Protein AF-A0AAW9B7T8-F1 (afdb_monomer_lite)

Radius of gyration: 13.59 Å; chains: 1; bounding box: 36×23×36 Å

pLDDT: mean 83.78, std 10.11, range [43.53, 95.62]

Foldseek 3Di:
DCVVCVVLVHDFQFWKAFPPDPDIWGWFKAQLVVQWTWTDDPNDTDIDHVVRMGTPPHPPVNVVVVVVVVVDVAQFRMDGNVVQWTWGDDPPDIDTHHPVRPPDD

Structure (mmCIF, N/CA/C/O backbone):
data_AF-A0AAW9B7T8-F1
#
_entry.id   AF-A0AAW9B7T8-F1
#
loop_
_atom_site.group_PDB
_atom_site.id
_atom_site.type_symbol
_atom_site.label_atom_id
_atom_site.label_alt_id
_atom_site.label_comp_id
_atom_site.label_asym_id
_atom_site.label_entity_id
_atom_site.label_seq_id
_atom_site.pdbx_PDB_ins_code
_atom_site.Cartn_x
_atom_site.Cartn_y
_atom_site.Cartn_z
_atom_site.occupancy
_atom_site.B_iso_or_equiv
_atom_site.auth_seq_id
_atom_site.auth_comp_id
_atom_site.auth_asym_id
_atom_site.auth_atom_id
_atom_site.pdbx_PDB_model_num
ATOM 1 N N . MET A 1 1 ? -11.226 10.293 4.610 1.00 52.19 1 MET A N 1
ATOM 2 C CA . MET A 1 1 ? -10.396 9.511 5.554 1.00 52.19 1 MET A CA 1
ATOM 3 C C . MET A 1 1 ? -8.986 9.182 5.021 1.00 52.19 1 MET A C 1
ATOM 5 O O . MET A 1 1 ? -8.071 8.980 5.805 1.00 52.19 1 MET A O 1
ATOM 9 N N . LEU A 1 2 ? -8.740 9.284 3.706 1.00 61.19 2 LEU A N 1
ATOM 10 C CA . LEU A 1 2 ? -7.415 9.171 3.049 1.00 61.19 2 LEU A CA 1
ATOM 11 C C . LEU A 1 2 ? -6.391 10.289 3.365 1.00 61.19 2 LEU A C 1
ATOM 13 O O . LEU A 1 2 ? -5.307 10.338 2.783 1.00 61.19 2 LEU A O 1
ATOM 17 N N . PHE A 1 3 ? -6.716 11.190 4.291 1.00 62.28 3 PHE A N 1
ATOM 18 C CA . PHE A 1 3 ? -5.973 12.427 4.541 1.00 62.28 3 PHE A CA 1
ATOM 19 C C . PHE A 1 3 ? -4.535 12.177 5.028 1.00 62.28 3 PHE A C 1
ATOM 21 O O . PHE A 1 3 ? -3.655 13.011 4.824 1.00 62.28 3 PHE A O 1
ATOM 28 N N . PHE A 1 4 ? -4.269 11.039 5.678 1.00 69.25 4 PHE A N 1
ATOM 29 C CA . PHE A 1 4 ? -2.936 10.732 6.198 1.00 69.25 4 PHE A CA 1
ATOM 30 C C . PHE A 1 4 ? -1.947 10.309 5.105 1.00 69.25 4 PHE A C 1
ATOM 32 O O . PHE A 1 4 ? -0.808 10.77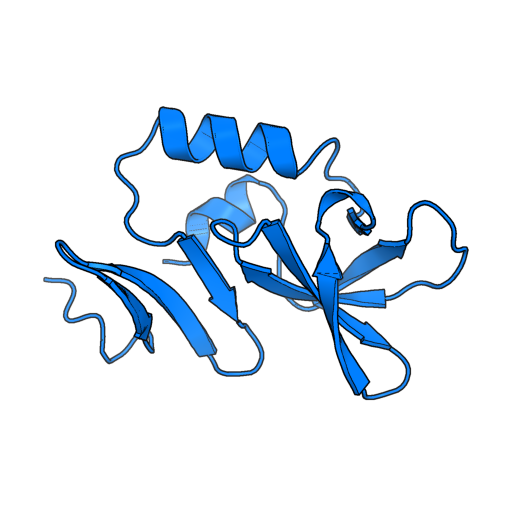0 5.108 1.00 69.25 4 PHE A O 1
ATOM 39 N N . LEU A 1 5 ? -2.377 9.504 4.127 1.00 77.50 5 LEU A N 1
ATOM 40 C CA . LEU A 1 5 ? -1.530 9.150 2.986 1.00 77.50 5 LEU A CA 1
ATOM 41 C C . LEU A 1 5 ? -1.214 10.390 2.157 1.00 77.50 5 LEU A C 1
ATOM 43 O O . LEU A 1 5 ? -0.062 10.590 1.783 1.00 77.50 5 LEU A O 1
ATOM 47 N N . GLU A 1 6 ? -2.184 11.291 1.988 1.00 77.44 6 GLU A N 1
ATOM 48 C CA . GLU A 1 6 ? -1.934 12.583 1.350 1.00 77.44 6 GLU A CA 1
ATOM 49 C C . GLU A 1 6 ? -0.916 13.437 2.119 1.00 77.44 6 GLU A C 1
ATOM 51 O O . GLU A 1 6 ? -0.051 14.045 1.487 1.00 77.44 6 GLU A O 1
ATOM 56 N N . LYS A 1 7 ? -0.949 13.445 3.463 1.00 77.94 7 LYS A N 1
ATOM 57 C CA . LYS A 1 7 ? 0.079 14.105 4.298 1.00 77.94 7 LYS A CA 1
ATOM 58 C C . LYS A 1 7 ? 1.469 13.495 4.108 1.00 77.94 7 LYS A C 1
ATOM 60 O O . LYS A 1 7 ? 2.463 14.213 4.182 1.00 77.94 7 LYS A O 1
ATOM 65 N N . LEU A 1 8 ? 1.545 12.192 3.842 1.00 78.44 8 LEU A N 1
ATOM 66 C CA . LEU A 1 8 ? 2.787 11.498 3.490 1.00 78.44 8 LEU A CA 1
ATOM 67 C C . LEU A 1 8 ? 3.184 11.688 2.014 1.00 78.44 8 LEU A C 1
ATOM 69 O O . LEU A 1 8 ? 4.230 11.188 1.597 1.00 78.44 8 LEU A O 1
ATOM 73 N N . GLY A 1 9 ? 2.384 12.422 1.233 1.00 83.25 9 GLY A N 1
ATOM 74 C CA . GLY A 1 9 ? 2.596 12.650 -0.196 1.00 83.25 9 GLY A CA 1
ATOM 75 C C . GLY A 1 9 ? 2.226 11.455 -1.074 1.00 83.25 9 GLY A C 1
ATOM 76 O O . GLY A 1 9 ? 2.612 11.424 -2.235 1.00 83.25 9 GLY A O 1
ATOM 77 N N . ILE A 1 10 ? 1.499 10.473 -0.540 1.00 86.25 10 ILE A N 1
ATOM 78 C CA . ILE A 1 10 ? 1.119 9.234 -1.216 1.00 86.25 10 ILE A CA 1
ATOM 79 C C . ILE A 1 10 ? -0.316 9.351 -1.724 1.00 86.25 10 ILE A C 1
ATOM 81 O O . ILE A 1 10 ? -1.234 9.667 -0.967 1.00 86.25 10 ILE A O 1
ATOM 85 N N . LYS A 1 11 ? -0.516 9.059 -3.010 1.00 89.06 11 LYS A N 1
ATOM 86 C CA . LYS A 1 11 ? -1.822 9.117 -3.673 1.00 89.06 11 LYS A CA 1
ATOM 87 C C . LYS A 1 11 ? -2.008 7.938 -4.626 1.00 89.06 11 LYS A C 1
ATOM 89 O O . LYS A 1 11 ? -1.033 7.291 -5.015 1.00 89.06 11 LYS A O 1
ATOM 94 N N . ALA A 1 12 ? -3.258 7.695 -5.013 1.00 90.06 12 ALA A N 1
ATOM 95 C CA . ALA A 1 12 ? -3.590 6.760 -6.081 1.00 90.06 12 ALA A CA 1
ATOM 96 C C . ALA A 1 12 ? -2.900 7.154 -7.396 1.00 90.06 12 ALA A C 1
ATOM 98 O O . ALA A 1 12 ? -2.688 8.339 -7.663 1.00 90.06 12 ALA A O 1
ATOM 99 N N . ALA A 1 13 ? -2.577 6.155 -8.216 1.00 90.56 13 ALA A N 1
ATOM 100 C CA . ALA A 1 13 ? -1.905 6.302 -9.504 1.00 90.56 13 ALA A CA 1
ATOM 101 C C . ALA A 1 13 ? -0.562 7.056 -9.440 1.00 90.56 13 ALA A C 1
ATOM 103 O O . ALA A 1 13 ? -0.140 7.671 -10.418 1.00 90.56 13 ALA A O 1
ATOM 104 N N . MET A 1 14 ? 0.129 7.031 -8.298 1.00 90.88 14 MET A N 1
ATOM 105 C 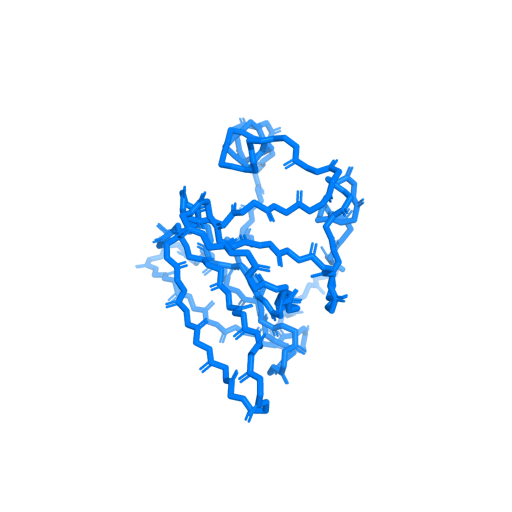CA . MET A 1 14 ? 1.430 7.682 -8.179 1.00 90.88 14 MET A CA 1
ATOM 106 C C . MET A 1 14 ? 2.542 6.815 -8.769 1.00 90.88 14 MET A C 1
ATOM 108 O O . MET A 1 14 ? 2.575 5.603 -8.556 1.00 90.88 14 MET A O 1
ATOM 112 N N . HIS A 1 15 ? 3.476 7.446 -9.479 1.00 91.25 15 HIS A N 1
ATOM 113 C CA . HIS A 1 15 ? 4.604 6.756 -10.091 1.00 91.25 15 HIS A CA 1
ATOM 114 C C . HIS A 1 15 ? 5.553 6.161 -9.044 1.00 91.25 15 HIS A C 1
ATOM 116 O O . HIS A 1 15 ? 6.050 6.853 -8.146 1.00 91.25 15 HIS A O 1
ATOM 122 N N . CYS A 1 16 ? 5.861 4.881 -9.208 1.00 90.56 16 CYS A N 1
ATOM 123 C CA . CYS A 1 16 ? 6.851 4.158 -8.424 1.00 90.56 16 CYS A CA 1
ATOM 124 C C . CYS A 1 16 ? 7.706 3.254 -9.318 1.00 90.56 16 CYS A C 1
ATOM 126 O O . CYS A 1 16 ? 7.354 2.952 -10.458 1.00 90.56 16 CYS A O 1
ATOM 128 N N . ARG A 1 17 ? 8.839 2.797 -8.795 1.00 91.44 17 ARG A N 1
ATOM 129 C CA . ARG A 1 17 ? 9.748 1.854 -9.453 1.00 91.44 17 ARG A CA 1
ATOM 130 C C . ARG A 1 17 ? 10.032 0.682 -8.535 1.00 91.44 17 ARG A C 1
ATOM 132 O O . ARG A 1 17 ? 9.783 0.745 -7.335 1.00 91.44 17 ARG A O 1
ATOM 139 N N . LEU A 1 18 ? 10.557 -0.395 -9.099 1.00 89.12 18 LEU A N 1
ATOM 140 C CA . LEU A 1 18 ? 11.107 -1.477 -8.292 1.00 89.12 18 LEU A CA 1
ATOM 141 C C . LEU A 1 18 ? 12.571 -1.172 -7.979 1.00 89.12 18 LEU A C 1
ATOM 143 O O . LEU A 1 18 ? 13.299 -0.756 -8.868 1.00 89.12 18 LEU A O 1
ATOM 147 N N . VAL A 1 19 ? 13.031 -1.446 -6.759 1.00 84.31 19 VAL A N 1
ATOM 148 C CA . VAL A 1 19 ? 14.420 -1.160 -6.332 1.00 84.31 19 VAL A CA 1
ATOM 149 C C . VAL A 1 19 ? 15.461 -1.802 -7.264 1.00 84.31 19 VAL A C 1
ATOM 151 O O . VAL A 1 19 ? 16.505 -1.222 -7.537 1.00 84.31 19 VAL A O 1
ATOM 154 N N . ASN A 1 20 ? 15.152 -2.985 -7.804 1.00 82.31 20 ASN A N 1
ATOM 155 C CA . ASN A 1 20 ? 16.023 -3.727 -8.723 1.00 82.31 20 ASN A CA 1
ATOM 156 C C . ASN A 1 20 ? 15.567 -3.645 -10.191 1.00 82.31 20 ASN A C 1
ATOM 158 O O . ASN A 1 20 ? 15.936 -4.498 -10.999 1.00 82.31 20 ASN A O 1
ATOM 162 N N . GLY A 1 21 ? 14.711 -2.684 -10.546 1.00 79.50 21 GLY A N 1
ATOM 163 C CA . GLY A 1 21 ? 14.109 -2.601 -11.871 1.00 79.50 21 GLY A CA 1
ATOM 164 C C . GLY A 1 21 ? 13.973 -1.172 -12.379 1.00 79.50 21 GLY A C 1
ATOM 165 O O . GLY A 1 21 ? 13.654 -0.250 -11.645 1.00 79.50 21 GLY A O 1
ATOM 166 N N . ASN A 1 22 ? 14.134 -1.000 -13.688 1.00 77.12 22 ASN A N 1
ATOM 167 C CA . ASN A 1 22 ? 13.987 0.311 -14.329 1.00 77.12 22 ASN A CA 1
ATOM 168 C C . ASN A 1 22 ? 12.570 0.558 -14.862 1.00 77.12 22 ASN A C 1
ATOM 170 O O . ASN A 1 22 ? 12.335 1.541 -15.560 1.00 77.12 22 ASN A O 1
ATOM 174 N N . GLN A 1 23 ? 11.638 -0.358 -14.595 1.00 84.62 23 GLN A N 1
ATOM 175 C CA . GLN A 1 23 ? 10.257 -0.204 -15.027 1.00 84.62 23 GLN A CA 1
ATOM 176 C C . GLN A 1 23 ? 9.503 0.690 -14.053 1.00 84.62 23 GLN A C 1
ATOM 178 O O . GLN A 1 23 ? 9.611 0.559 -12.833 1.00 84.62 23 GLN A O 1
ATOM 183 N N . GLU A 1 24 ? 8.756 1.616 -14.635 1.00 89.12 24 GLU A N 1
ATOM 184 C CA . GLU A 1 24 ? 7.842 2.480 -13.918 1.00 89.12 24 GLU A CA 1
ATOM 185 C C . GLU A 1 24 ? 6.476 1.804 -13.803 1.00 89.12 24 GLU A C 1
ATOM 187 O O . GLU A 1 24 ? 6.002 1.130 -14.722 1.00 89.12 24 GLU A O 1
ATOM 192 N N . HIS A 1 25 ? 5.874 1.977 -12.638 1.00 92.75 25 HIS A N 1
ATOM 193 C CA . HIS A 1 25 ? 4.616 1.391 -12.219 1.00 92.75 25 HIS A CA 1
ATOM 194 C C . HIS A 1 25 ? 3.742 2.479 -11.600 1.00 92.75 25 HIS A C 1
ATOM 196 O O . HIS A 1 25 ? 4.246 3.530 -11.197 1.00 92.75 25 HIS A O 1
ATOM 202 N N . LEU A 1 26 ? 2.444 2.209 -11.491 1.00 93.50 26 LEU A N 1
ATOM 203 C CA . LEU A 1 26 ? 1.517 3.074 -10.766 1.00 93.50 26 LEU A CA 1
ATOM 204 C C . LEU A 1 26 ? 1.086 2.401 -9.466 1.00 93.50 26 LEU A C 1
ATOM 206 O O . LEU A 1 26 ? 0.747 1.218 -9.459 1.00 93.50 26 LEU A O 1
ATOM 210 N N . LEU A 1 27 ? 1.102 3.154 -8.372 1.00 93.00 27 LEU A N 1
ATOM 211 C CA . LEU A 1 27 ? 0.659 2.707 -7.058 1.00 93.00 27 LEU A CA 1
ATOM 212 C C . LEU A 1 27 ? -0.868 2.801 -6.939 1.00 93.00 27 LEU A C 1
ATOM 214 O O . LEU A 1 27 ? -1.446 3.872 -7.101 1.00 93.00 27 LEU A O 1
ATOM 218 N N . TRP A 1 28 ? -1.507 1.690 -6.586 1.00 94.69 28 TRP A N 1
ATOM 219 C CA . TRP A 1 28 ? -2.962 1.552 -6.465 1.00 94.69 28 TRP A CA 1
ATOM 220 C C . TRP A 1 28 ? -3.436 0.974 -5.133 1.00 94.69 28 TRP A C 1
ATOM 222 O O . TRP A 1 28 ? -4.637 0.888 -4.883 1.00 94.69 28 TRP A O 1
ATOM 232 N N . GLY A 1 29 ? -2.516 0.695 -4.220 1.00 93.62 29 GLY A N 1
ATOM 233 C CA . GLY A 1 29 ? -2.875 0.315 -2.865 1.00 93.62 29 GLY A CA 1
ATOM 234 C C . GLY A 1 29 ? -1.662 0.108 -1.984 1.00 93.62 29 GLY A C 1
ATOM 235 O O . GLY A 1 29 ? -0.543 -0.085 -2.463 1.00 93.62 29 GLY A O 1
ATOM 236 N N . LEU A 1 30 ? -1.900 0.149 -0.684 1.00 92.75 30 LEU A N 1
ATOM 237 C CA . LEU A 1 30 ? -0.923 -0.114 0.357 1.00 92.75 30 LEU A CA 1
ATOM 238 C C . LEU A 1 30 ? -1.588 -0.974 1.423 1.00 92.75 30 LEU A C 1
ATOM 240 O O . LEU A 1 30 ? -2.641 -0.616 1.928 1.00 92.75 30 LEU A O 1
ATOM 244 N N . ASP A 1 31 ? -0.960 -2.084 1.778 1.00 91.81 31 ASP A N 1
ATOM 245 C CA . ASP A 1 31 ? -1.303 -2.896 2.940 1.00 91.81 31 ASP A CA 1
ATOM 246 C C . ASP A 1 31 ? -0.114 -2.803 3.891 1.00 91.81 31 ASP A C 1
ATOM 248 O O . ASP A 1 31 ? 0.942 -3.407 3.669 1.00 91.81 31 ASP A O 1
ATOM 252 N N . TRP A 1 32 ? -0.268 -1.981 4.925 1.00 87.25 32 TRP A N 1
ATOM 253 C CA . TRP A 1 32 ? 0.780 -1.735 5.898 1.00 87.25 32 TRP A CA 1
ATOM 254 C C . TRP A 1 32 ? 1.052 -2.956 6.769 1.00 87.25 32 TRP A C 1
ATOM 256 O O . TRP A 1 32 ? 2.211 -3.300 7.003 1.00 87.25 32 TRP A O 1
ATOM 266 N N . ASN A 1 33 ? -0.009 -3.650 7.180 1.00 87.19 33 ASN A N 1
ATOM 267 C CA . ASN A 1 33 ? 0.081 -4.845 8.007 1.00 87.19 33 ASN A CA 1
ATOM 268 C C . ASN A 1 33 ? 0.937 -5.928 7.333 1.00 87.19 33 ASN A C 1
ATOM 270 O O . ASN A 1 33 ? 1.863 -6.473 7.934 1.00 87.19 33 ASN A O 1
ATOM 274 N N . SER A 1 34 ? 0.680 -6.189 6.052 1.00 89.75 34 SER A N 1
ATOM 275 C CA . SER A 1 34 ? 1.434 -7.179 5.277 1.00 89.75 34 SER A CA 1
ATOM 276 C C . SER A 1 34 ? 2.705 -6.610 4.637 1.00 89.75 34 SER A C 1
ATOM 278 O O . SER A 1 34 ? 3.440 -7.354 3.982 1.00 89.75 34 SER A O 1
ATOM 280 N N . LYS A 1 35 ? 2.965 -5.304 4.788 1.00 91.50 35 LYS A N 1
ATOM 281 C CA . LYS A 1 35 ? 4.046 -4.553 4.130 1.00 91.50 35 LYS A CA 1
ATOM 282 C C . LYS A 1 35 ? 4.060 -4.755 2.613 1.00 91.50 35 LYS A C 1
ATOM 284 O O . LYS A 1 35 ? 5.093 -5.096 2.027 1.00 91.50 35 LYS A O 1
ATOM 289 N N . ARG A 1 36 ? 2.915 -4.550 1.959 1.00 94.06 36 ARG A N 1
ATOM 290 C CA . ARG A 1 36 ? 2.761 -4.693 0.505 1.00 94.06 36 ARG A CA 1
ATOM 291 C C . ARG A 1 36 ? 2.220 -3.431 -0.157 1.00 94.06 36 ARG A C 1
ATOM 293 O O . ARG A 1 36 ? 1.483 -2.663 0.446 1.00 94.06 36 ARG A O 1
ATOM 300 N N . ALA A 1 37 ? 2.574 -3.252 -1.423 1.00 94.00 37 ALA A N 1
ATOM 301 C CA . ALA A 1 37 ? 2.049 -2.226 -2.312 1.00 94.00 37 ALA A CA 1
ATOM 302 C C . ALA A 1 37 ? 1.388 -2.889 -3.523 1.00 94.00 37 ALA A C 1
ATOM 304 O O . ALA A 1 37 ? 1.955 -3.816 -4.105 1.00 94.00 37 ALA A O 1
ATOM 305 N N . LEU A 1 38 ? 0.196 -2.430 -3.891 1.00 95.62 38 LEU A N 1
ATOM 306 C CA . LEU A 1 38 ? -0.517 -2.867 -5.084 1.00 95.62 38 LEU A CA 1
ATOM 307 C C . LEU A 1 38 ? -0.072 -1.990 -6.240 1.00 95.62 38 LEU A C 1
ATOM 309 O O . LEU A 1 38 ? -0.306 -0.784 -6.224 1.00 95.62 38 LEU A O 1
ATOM 313 N N . LEU A 1 39 ? 0.587 -2.590 -7.221 1.00 94.75 39 LEU A N 1
ATOM 314 C CA . LEU A 1 39 ? 1.127 -1.881 -8.370 1.00 94.75 39 LEU A CA 1
ATOM 315 C C . LEU A 1 39 ? 0.411 -2.292 -9.646 1.00 94.75 39 LEU A C 1
ATOM 317 O O . LEU A 1 39 ? 0.078 -3.462 -9.824 1.00 94.75 39 LEU A O 1
ATOM 321 N N . GLU A 1 40 ? 0.252 -1.342 -10.558 1.00 94.56 40 GLU A N 1
ATOM 322 C CA . GLU A 1 40 ? -0.151 -1.594 -11.935 1.00 94.56 40 GLU A CA 1
ATOM 323 C C . GLU A 1 40 ? 1.074 -1.690 -12.855 1.00 94.56 40 GLU A C 1
ATOM 325 O O . GLU A 1 40 ? 1.979 -0.851 -12.833 1.00 94.56 40 GLU A O 1
ATOM 330 N N . SER A 1 41 ? 1.089 -2.709 -13.715 1.00 88.50 41 SER A N 1
ATOM 3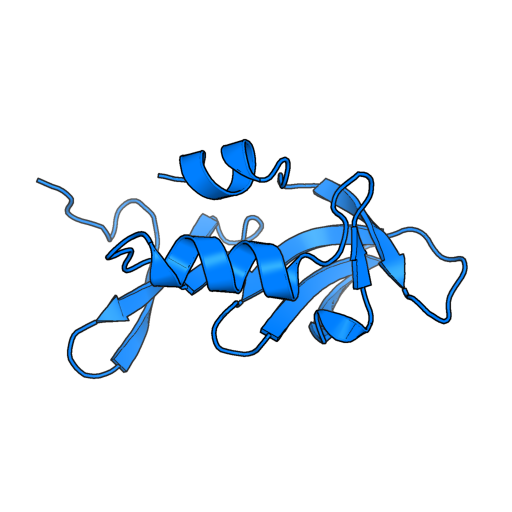31 C CA . SER A 1 41 ? 2.000 -2.806 -14.855 1.00 88.50 41 SER A CA 1
ATOM 332 C C . SER A 1 41 ? 1.307 -3.457 -16.040 1.00 88.50 41 SER A C 1
ATOM 334 O O . SER A 1 41 ? 0.792 -4.569 -15.923 1.00 88.50 41 SER A O 1
ATOM 336 N N . LYS A 1 42 ? 1.335 -2.793 -17.202 1.00 86.88 42 LYS A N 1
ATOM 337 C CA . LYS A 1 42 ? 0.775 -3.313 -18.464 1.00 86.88 42 LYS A CA 1
ATOM 338 C C . LYS A 1 42 ? -0.657 -3.855 -18.295 1.00 86.88 42 LYS A C 1
ATOM 340 O O . LYS A 1 42 ? -0.949 -4.967 -18.737 1.00 86.88 42 LYS A O 1
ATOM 345 N N . ASN A 1 43 ? -1.525 -3.081 -17.638 1.00 83.94 43 ASN A N 1
ATOM 346 C CA . ASN A 1 43 ? -2.927 -3.421 -17.351 1.00 83.94 43 ASN A CA 1
ATOM 347 C C . ASN A 1 43 ? -3.109 -4.665 -16.460 1.00 83.94 43 ASN A C 1
ATOM 349 O O . ASN A 1 43 ? -4.094 -5.393 -16.582 1.00 83.94 43 ASN A O 1
ATOM 353 N N . ARG A 1 44 ? -2.132 -4.960 -15.598 1.00 90.25 44 ARG A N 1
ATOM 354 C CA . ARG A 1 44 ? -2.231 -5.992 -14.561 1.00 90.25 44 ARG A CA 1
ATOM 355 C C . ARG A 1 44 ? -1.885 -5.394 -13.213 1.00 90.25 44 ARG A C 1
ATOM 357 O O . ARG A 1 44 ? -0.964 -4.584 -13.134 1.00 90.25 44 ARG A O 1
ATOM 364 N N . TRP A 1 45 ? -2.559 -5.869 -12.173 1.00 94.00 45 TRP A N 1
ATOM 365 C CA . TRP A 1 45 ? -2.328 -5.444 -10.799 1.00 94.00 45 TRP A CA 1
ATOM 366 C C . TRP A 1 45 ? -1.721 -6.569 -9.979 1.00 94.00 45 TRP A C 1
ATOM 368 O O . TRP A 1 45 ? -2.121 -7.728 -10.098 1.00 94.00 45 TRP A O 1
ATOM 378 N N . PHE A 1 46 ? -0.735 -6.232 -9.159 1.00 93.88 46 PHE A N 1
ATOM 379 C CA . PHE A 1 46 ? -0.071 -7.195 -8.295 1.00 93.88 46 PHE A CA 1
ATOM 380 C C . PHE A 1 46 ? 0.396 -6.551 -6.999 1.00 93.88 46 PHE A C 1
ATOM 382 O O . PHE A 1 46 ? 0.885 -5.424 -6.977 1.00 93.88 46 PHE A O 1
ATOM 389 N N . TRP A 1 47 ? 0.280 -7.310 -5.914 1.00 94.31 47 TRP A N 1
ATOM 390 C CA . TRP A 1 47 ? 0.847 -6.937 -4.629 1.00 94.31 47 TRP A CA 1
ATOM 391 C C . TRP A 1 47 ? 2.320 -7.333 -4.571 1.00 94.31 47 TRP A C 1
ATOM 393 O O . TRP A 1 47 ? 2.660 -8.506 -4.736 1.00 94.31 47 TRP A O 1
ATOM 403 N N . LEU A 1 48 ? 3.191 -6.369 -4.287 1.00 93.50 48 LEU A N 1
ATOM 404 C CA . LEU A 1 48 ? 4.620 -6.588 -4.079 1.00 93.50 48 LEU A CA 1
ATOM 405 C C . LEU A 1 48 ? 5.063 -6.125 -2.696 1.00 93.50 48 LEU A C 1
ATOM 407 O O . LEU A 1 48 ? 4.444 -5.226 -2.131 1.00 93.50 48 LEU A O 1
ATOM 411 N N . PRO A 1 49 ? 6.142 -6.703 -2.142 1.00 92.56 49 PRO A N 1
ATOM 412 C CA . PRO A 1 49 ? 6.722 -6.225 -0.892 1.00 92.56 49 PRO A CA 1
ATOM 413 C C . PRO A 1 49 ? 7.116 -4.747 -0.985 1.00 92.56 49 PRO A C 1
ATOM 415 O O . PRO A 1 49 ? 7.851 -4.371 -1.896 1.00 92.56 49 PRO A O 1
ATOM 418 N N . LEU A 1 50 ? 6.691 -3.933 -0.016 1.00 89.44 50 LEU A N 1
ATOM 419 C CA . LEU A 1 50 ? 6.971 -2.490 0.051 1.00 89.44 50 LEU A CA 1
ATOM 420 C C . LEU A 1 50 ? 8.473 -2.178 0.006 1.00 89.44 50 LEU A C 1
ATOM 422 O O . LEU A 1 50 ? 8.880 -1.223 -0.639 1.00 89.44 50 LEU A O 1
ATOM 426 N N . GLN A 1 51 ? 9.305 -3.029 0.614 1.00 88.44 51 GLN A N 1
ATOM 427 C CA . GLN A 1 51 ? 10.771 -2.908 0.592 1.00 88.44 51 GLN A CA 1
ATOM 428 C C . GLN A 1 51 ? 11.385 -2.977 -0.819 1.00 88.44 51 GLN A C 1
ATOM 430 O O . GLN A 1 51 ? 12.520 -2.558 -1.017 1.00 88.44 51 GLN A O 1
ATOM 435 N N . ASN A 1 52 ? 10.656 -3.535 -1.790 1.00 89.38 52 ASN A N 1
ATOM 436 C CA . ASN A 1 52 ? 11.096 -3.642 -3.177 1.00 89.38 52 ASN A CA 1
ATOM 437 C C . ASN A 1 52 ? 10.546 -2.504 -4.044 1.00 89.38 52 ASN A C 1
ATOM 439 O O . ASN A 1 52 ? 10.790 -2.519 -5.249 1.00 89.38 52 ASN A O 1
ATOM 443 N N . VAL A 1 53 ? 9.795 -1.560 -3.472 1.00 89.38 53 VAL A N 1
ATOM 444 C CA . VAL A 1 53 ? 9.122 -0.483 -4.200 1.00 89.38 53 VAL A CA 1
ATOM 445 C C . VAL A 1 53 ? 9.690 0.861 -3.763 1.00 89.38 53 VAL A C 1
ATOM 447 O O . VAL A 1 53 ? 9.649 1.225 -2.592 1.00 89.38 53 VAL A O 1
ATOM 450 N N . GLU A 1 54 ? 10.186 1.621 -4.729 1.00 89.50 54 GLU A N 1
ATOM 451 C CA . GLU A 1 54 ? 10.604 3.004 -4.557 1.00 89.50 54 GLU A CA 1
ATOM 452 C C . GLU A 1 54 ? 9.497 3.925 -5.068 1.00 89.50 54 GLU A C 1
ATOM 454 O O . GLU A 1 54 ? 9.153 3.924 -6.251 1.00 89.50 54 GLU A O 1
ATOM 459 N N . ILE A 1 55 ? 8.907 4.700 -4.167 1.00 86.62 55 ILE A N 1
ATOM 460 C CA . ILE A 1 55 ? 7.808 5.608 -4.480 1.00 86.62 55 ILE A CA 1
ATOM 461 C C . ILE A 1 55 ? 8.372 7.016 -4.660 1.00 86.62 55 ILE A C 1
ATOM 463 O O . ILE A 1 55 ? 9.088 7.526 -3.797 1.00 86.62 55 ILE A O 1
ATOM 467 N N . SER A 1 56 ? 8.044 7.652 -5.787 1.00 80.38 56 SER A N 1
ATOM 468 C CA . SER A 1 56 ? 8.583 8.970 -6.133 1.00 80.38 56 SER A CA 1
ATOM 469 C C . SER A 1 56 ? 8.338 9.981 -5.012 1.00 80.38 56 SER A C 1
ATOM 471 O O . SER A 1 56 ? 7.219 10.103 -4.520 1.00 80.38 56 SER A O 1
ATOM 473 N N . ASN A 1 57 ? 9.378 10.727 -4.626 1.00 73.94 57 ASN A N 1
ATOM 474 C CA . ASN A 1 57 ? 9.341 11.755 -3.574 1.00 73.94 57 ASN A CA 1
ATOM 475 C C . ASN A 1 57 ? 8.996 11.249 -2.157 1.00 73.94 57 ASN A C 1
ATOM 477 O O . ASN A 1 57 ? 8.822 12.056 -1.242 1.00 73.94 57 ASN A O 1
ATOM 481 N N . VAL A 1 58 ? 8.947 9.931 -1.941 1.00 78.88 58 VAL A N 1
ATOM 482 C CA . VAL A 1 58 ? 8.735 9.326 -0.624 1.00 78.88 58 VAL A CA 1
ATOM 483 C C . VAL A 1 58 ? 9.939 8.458 -0.287 1.00 78.88 58 VAL A C 1
ATOM 485 O O . VAL A 1 58 ? 10.023 7.287 -0.647 1.00 78.88 58 VAL A O 1
ATOM 488 N N . THR A 1 59 ? 10.889 9.037 0.442 1.00 71.44 59 THR A N 1
ATOM 489 C CA . THR A 1 59 ? 11.998 8.273 1.009 1.00 71.44 59 THR A CA 1
ATOM 490 C C . THR A 1 59 ? 11.496 7.378 2.135 1.00 71.44 59 THR A C 1
ATOM 492 O O . THR A 1 59 ? 10.785 7.838 3.028 1.00 71.44 59 THR A O 1
ATOM 495 N N . ASN A 1 60 ? 11.879 6.101 2.067 1.00 77.31 60 ASN A N 1
ATOM 496 C CA . ASN A 1 60 ? 11.658 5.091 3.099 1.00 77.31 60 ASN A CA 1
ATOM 497 C C . ASN A 1 60 ? 10.217 5.063 3.642 1.00 77.31 60 ASN A C 1
ATOM 499 O O . ASN A 1 60 ? 9.945 5.329 4.812 1.00 77.31 60 ASN A O 1
ATOM 503 N N . ILE A 1 61 ? 9.273 4.757 2.749 1.00 80.12 61 ILE A N 1
ATOM 504 C CA . ILE A 1 61 ? 7.840 4.701 3.056 1.00 80.12 61 ILE A CA 1
ATOM 505 C C . ILE A 1 61 ? 7.511 3.796 4.252 1.00 80.12 61 ILE A C 1
ATOM 507 O O . ILE A 1 61 ? 6.570 4.077 4.988 1.00 80.12 61 ILE A O 1
ATOM 511 N N . VAL A 1 62 ? 8.302 2.740 4.465 1.00 81.94 62 VAL A N 1
ATOM 512 C CA . VAL A 1 62 ? 8.139 1.826 5.596 1.00 81.94 62 VAL A CA 1
ATOM 513 C C . VAL A 1 62 ? 8.348 2.572 6.914 1.00 81.94 62 VAL A C 1
ATOM 515 O O . VAL A 1 62 ? 7.490 2.535 7.794 1.00 81.94 62 VAL A O 1
ATOM 518 N N . ASP A 1 63 ? 9.430 3.326 7.041 1.00 83.75 63 ASP A N 1
ATOM 519 C CA . ASP A 1 63 ? 9.691 4.070 8.272 1.00 83.75 63 ASP A CA 1
ATOM 520 C C . ASP A 1 63 ? 8.639 5.163 8.491 1.00 83.75 63 ASP A C 1
ATOM 522 O O . ASP A 1 63 ? 8.071 5.255 9.576 1.00 83.75 63 ASP A O 1
ATOM 526 N N . LYS A 1 64 ? 8.259 5.900 7.438 1.00 80.94 64 LYS A N 1
ATOM 527 C CA . LYS A 1 64 ? 7.224 6.946 7.537 1.00 80.94 64 LYS A CA 1
ATOM 528 C C . LYS A 1 64 ? 5.864 6.418 7.985 1.00 80.94 64 LYS A C 1
ATOM 530 O O . LYS A 1 64 ? 5.191 7.059 8.789 1.00 80.94 64 LYS A O 1
ATOM 535 N N . LEU A 1 65 ? 5.442 5.270 7.455 1.00 80.56 65 LEU A N 1
ATOM 536 C CA . LEU A 1 65 ? 4.193 4.641 7.876 1.00 80.56 65 LEU A CA 1
ATOM 537 C C . LEU A 1 65 ? 4.308 4.175 9.332 1.00 80.56 65 LEU A C 1
ATOM 539 O O . LEU A 1 65 ? 3.415 4.462 10.124 1.00 80.56 65 LEU A O 1
ATOM 543 N N . SER A 1 66 ? 5.429 3.555 9.714 1.00 82.75 66 SER A N 1
ATOM 544 C CA . SER A 1 66 ? 5.687 3.133 11.101 1.00 82.75 66 SER A CA 1
ATOM 545 C C . SER A 1 66 ? 5.599 4.301 12.089 1.00 82.75 66 SER A C 1
ATOM 547 O O . SER A 1 66 ? 4.909 4.199 13.100 1.00 82.75 66 SER A O 1
ATOM 549 N N . GLU A 1 67 ? 6.270 5.416 11.792 1.00 83.69 67 GLU A N 1
ATOM 550 C CA . GLU A 1 67 ? 6.267 6.631 12.617 1.00 83.69 67 GLU A CA 1
ATOM 551 C C . GLU A 1 67 ? 4.864 7.233 12.746 1.00 83.69 67 GLU A C 1
ATOM 553 O O . GLU A 1 67 ? 4.455 7.654 13.832 1.00 83.69 67 GLU A O 1
ATOM 558 N N . PHE A 1 68 ? 4.104 7.251 11.648 1.00 78.38 68 PHE A N 1
ATOM 559 C CA . PHE A 1 68 ? 2.734 7.749 11.654 1.00 78.38 68 PHE A CA 1
ATOM 560 C C . PHE A 1 68 ? 1.834 6.910 12.571 1.00 78.38 68 PHE A C 1
ATOM 562 O O . PHE A 1 68 ? 1.194 7.469 13.459 1.00 78.38 68 PHE A O 1
ATOM 569 N N . TYR A 1 69 ? 1.845 5.580 12.429 1.00 77.06 69 TYR A N 1
ATOM 570 C CA . TYR A 1 69 ? 1.044 4.687 13.278 1.00 77.06 69 TYR A CA 1
ATOM 571 C C . TYR A 1 69 ? 1.503 4.655 14.736 1.00 77.06 69 TYR A C 1
ATOM 573 O O . TYR A 1 69 ? 0.693 4.458 15.631 1.00 77.06 69 TYR A O 1
ATOM 581 N N . ALA A 1 70 ? 2.789 4.869 15.011 1.00 81.06 70 ALA A N 1
ATOM 582 C CA . ALA A 1 70 ? 3.264 4.974 16.389 1.00 81.06 70 ALA A CA 1
ATOM 583 C C . ALA A 1 70 ? 2.778 6.259 17.085 1.00 81.06 70 ALA A C 1
ATOM 585 O O . ALA A 1 70 ? 2.712 6.310 18.312 1.00 81.06 70 ALA A O 1
ATOM 586 N N . SER A 1 71 ? 2.465 7.304 16.312 1.00 77.00 71 SER A N 1
ATOM 587 C CA . SER A 1 71 ? 2.050 8.616 16.822 1.00 77.00 71 SER A CA 1
ATOM 588 C C . SER A 1 71 ? 0.540 8.864 16.765 1.00 77.00 71 SER A C 1
ATOM 590 O O . SER A 1 71 ? 0.079 9.865 17.313 1.00 77.00 71 SER A O 1
ATOM 592 N N . HIS A 1 72 ? -0.228 7.971 16.134 1.00 71.56 72 HIS A N 1
ATOM 593 C CA . HIS A 1 72 ? -1.674 8.094 15.958 1.00 71.56 72 HIS A CA 1
ATOM 594 C C . HIS A 1 72 ? -2.355 6.755 16.235 1.00 71.56 72 HIS A C 1
ATOM 596 O O . HIS A 1 72 ? -1.942 5.726 15.708 1.00 71.56 72 HIS A O 1
ATOM 602 N N . ASP A 1 73 ? -3.437 6.778 17.010 1.00 71.75 73 ASP A N 1
ATOM 603 C CA . ASP A 1 73 ? -4.306 5.615 17.216 1.00 71.75 73 ASP A CA 1
ATOM 604 C C . ASP A 1 73 ? -5.242 5.447 16.004 1.00 71.75 73 ASP A C 1
ATOM 606 O O . ASP A 1 73 ? -6.440 5.722 16.057 1.00 71.75 73 ASP A O 1
ATOM 610 N N . GLU A 1 74 ? -4.652 5.125 14.850 1.00 72.31 74 GLU A N 1
ATOM 611 C CA . GLU A 1 74 ? -5.351 4.987 13.572 1.00 72.31 74 GLU A CA 1
ATOM 612 C C . GLU A 1 74 ? -5.734 3.523 13.333 1.00 72.31 74 GLU A C 1
ATOM 614 O O . GLU A 1 74 ? -4.897 2.622 13.410 1.00 72.31 74 GLU A O 1
ATOM 619 N N . LYS A 1 75 ? -7.005 3.275 12.994 1.00 77.38 75 LYS A N 1
ATOM 620 C CA . LYS A 1 75 ? -7.490 1.911 12.720 1.00 77.38 75 LYS A CA 1
ATOM 621 C C . LYS A 1 75 ? -7.197 1.455 11.298 1.00 77.38 75 LYS A C 1
ATOM 623 O O . LYS A 1 75 ? -7.227 0.258 11.036 1.00 77.38 75 LYS A O 1
ATOM 628 N N . ILE A 1 76 ? -6.953 2.380 10.377 1.00 82.88 76 ILE A N 1
ATOM 629 C CA . ILE A 1 76 ? -6.736 2.085 8.960 1.00 82.88 76 ILE A CA 1
ATOM 630 C C . ILE A 1 76 ? -5.310 1.599 8.781 1.00 82.88 76 ILE A C 1
ATOM 632 O O . ILE A 1 76 ? -4.394 2.374 8.947 1.00 82.88 76 ILE A O 1
ATOM 636 N N . LEU A 1 77 ? -5.117 0.345 8.399 1.00 87.50 77 LEU A N 1
ATOM 637 C CA . LEU A 1 77 ? -3.822 -0.269 8.111 1.00 87.50 77 LEU A CA 1
ATOM 638 C C . LEU A 1 77 ? -3.561 -0.408 6.610 1.00 87.50 77 LEU A C 1
ATOM 640 O O . LEU A 1 77 ? -2.535 -0.942 6.199 1.00 87.50 77 LEU A O 1
ATOM 644 N N . GLY A 1 78 ? -4.475 0.034 5.757 1.00 90.00 78 GLY A N 1
ATOM 645 C CA . GLY A 1 78 ? -4.277 -0.080 4.325 1.00 90.00 78 GLY A CA 1
ATOM 646 C C . GLY A 1 78 ? -5.379 0.547 3.500 1.00 90.00 78 GLY A C 1
ATOM 647 O O . GLY A 1 78 ? -6.444 0.897 3.997 1.00 90.00 78 GLY A O 1
ATOM 648 N N . VAL A 1 79 ? -5.091 0.681 2.216 1.00 92.19 79 VAL A N 1
ATOM 649 C CA . VAL A 1 79 ? -5.971 1.235 1.198 1.00 92.19 79 VAL A CA 1
ATOM 650 C C . VAL A 1 79 ? -5.838 0.420 -0.080 1.00 92.19 79 VAL A C 1
ATOM 652 O O . VAL A 1 79 ? -4.735 0.042 -0.480 1.00 92.19 79 VAL A O 1
ATOM 655 N N . ASN A 1 80 ? -6.960 0.183 -0.741 1.00 93.44 80 ASN A N 1
ATOM 656 C CA . ASN A 1 80 ? -7.026 -0.331 -2.094 1.00 93.44 80 ASN A CA 1
ATOM 657 C C . AS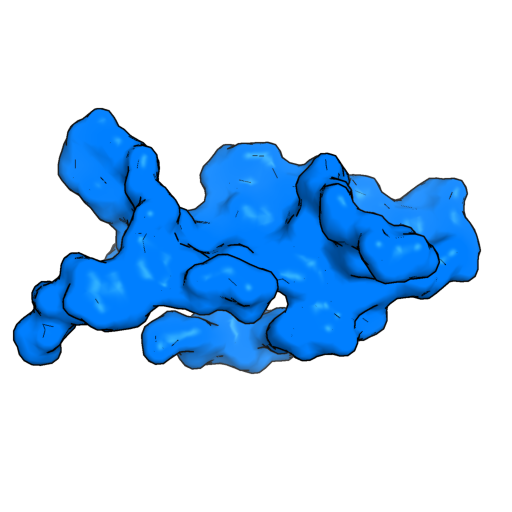N A 1 80 ? -7.890 0.630 -2.914 1.00 93.44 80 ASN A C 1
ATOM 659 O O . ASN A 1 80 ? -9.118 0.590 -2.863 1.00 93.44 80 ASN A O 1
ATOM 663 N N . TRP A 1 81 ? -7.241 1.514 -3.675 1.00 92.19 81 TRP A N 1
ATOM 664 C CA . TRP A 1 81 ? -7.942 2.533 -4.457 1.00 92.19 81 TRP A CA 1
ATOM 665 C C . TRP A 1 81 ? -8.716 1.948 -5.643 1.00 92.19 81 TRP A C 1
ATOM 667 O O . TRP A 1 81 ? -9.622 2.612 -6.135 1.00 92.19 81 TRP A O 1
ATOM 677 N N . LEU A 1 82 ? -8.393 0.732 -6.104 1.00 90.81 82 LEU A N 1
ATOM 678 C CA . LEU A 1 82 ? -9.141 0.086 -7.193 1.00 90.81 82 LEU A CA 1
ATOM 679 C C . LEU A 1 82 ? -10.517 -0.381 -6.739 1.00 90.81 82 LEU A C 1
ATOM 681 O O . LEU A 1 82 ? -11.481 -0.280 -7.489 1.00 90.81 82 LEU A O 1
ATOM 685 N N . GLU A 1 83 ? -10.583 -0.919 -5.525 1.00 90.38 83 GLU A N 1
ATOM 686 C CA . GLU A 1 83 ? -11.811 -1.474 -4.955 1.00 90.38 83 GLU A CA 1
ATOM 687 C C . GLU A 1 83 ? -12.549 -0.462 -4.075 1.00 90.38 83 GLU A C 1
ATOM 689 O O . GLU A 1 83 ? -13.666 -0.729 -3.648 1.00 90.38 83 GLU A O 1
ATOM 694 N N . GLY A 1 84 ? -11.947 0.702 -3.809 1.00 89.44 84 GLY A N 1
ATOM 695 C CA . GLY A 1 84 ? -12.523 1.705 -2.914 1.00 89.44 84 GLY A CA 1
ATOM 696 C C . GLY A 1 84 ? -12.602 1.222 -1.464 1.00 89.44 84 GLY A C 1
ATOM 697 O O . GLY A 1 84 ? -13.498 1.633 -0.730 1.00 89.44 84 GLY A O 1
ATOM 698 N N . THR A 1 85 ? -11.688 0.337 -1.058 1.00 91.25 85 THR A N 1
ATOM 699 C CA . THR A 1 85 ? -11.692 -0.296 0.264 1.00 91.25 85 THR A CA 1
ATOM 700 C C . THR A 1 85 ? -10.490 0.114 1.105 1.00 91.25 85 THR A C 1
ATOM 702 O O . THR A 1 85 ? -9.435 0.531 0.614 1.00 91.25 85 THR A O 1
ATOM 705 N N . LEU A 1 86 ? -10.658 -0.019 2.414 1.00 90.56 86 LEU A N 1
ATOM 706 C CA . LEU A 1 86 ? -9.680 0.283 3.441 1.00 90.56 86 LEU A CA 1
ATOM 707 C C . LEU A 1 86 ? -9.499 -0.942 4.323 1.00 90.56 86 LEU A C 1
ATOM 709 O O . LEU A 1 86 ? -10.474 -1.546 4.759 1.00 90.56 86 LEU A O 1
ATOM 713 N N . LEU A 1 87 ? -8.251 -1.299 4.601 1.00 91.00 87 LEU A N 1
ATOM 714 C CA . LEU A 1 87 ? -7.944 -2.343 5.566 1.00 91.00 87 LEU A CA 1
ATOM 715 C C . LEU A 1 87 ? -8.005 -1.710 6.945 1.00 91.00 87 LEU A C 1
ATOM 717 O O . LEU A 1 87 ? -7.249 -0.779 7.205 1.00 91.00 87 LEU A O 1
ATOM 721 N N . ILE A 1 88 ? -8.865 -2.204 7.824 1.00 88.44 88 ILE A N 1
ATOM 722 C CA . ILE A 1 88 ? -8.991 -1.702 9.188 1.00 88.44 88 ILE A CA 1
ATOM 723 C C . ILE A 1 88 ? -8.692 -2.784 10.219 1.00 88.44 88 ILE A C 1
ATOM 725 O O . ILE A 1 88 ? -8.987 -3.962 10.019 1.00 88.44 88 ILE A O 1
ATOM 729 N N . SER A 1 89 ? -8.127 -2.366 11.347 1.00 84.25 89 SER A N 1
ATOM 730 C CA . SER A 1 89 ? -8.008 -3.174 12.553 1.00 84.25 89 SER A CA 1
ATOM 731 C C . SER A 1 89 ? -9.288 -3.060 13.375 1.00 84.25 89 SER A C 1
ATOM 733 O O . SER A 1 89 ? -9.572 -2.012 13.961 1.00 84.25 89 SER A O 1
ATOM 735 N N . LYS A 1 90 ? -10.062 -4.145 13.430 1.00 78.25 90 LYS A N 1
ATOM 736 C CA . LYS A 1 90 ? -11.148 -4.341 14.400 1.00 78.25 90 LYS A CA 1
ATOM 737 C C . LYS A 1 90 ? -10.573 -5.076 15.618 1.00 78.25 90 LYS A C 1
ATOM 739 O O . LYS A 1 90 ? -9.561 -5.760 15.497 1.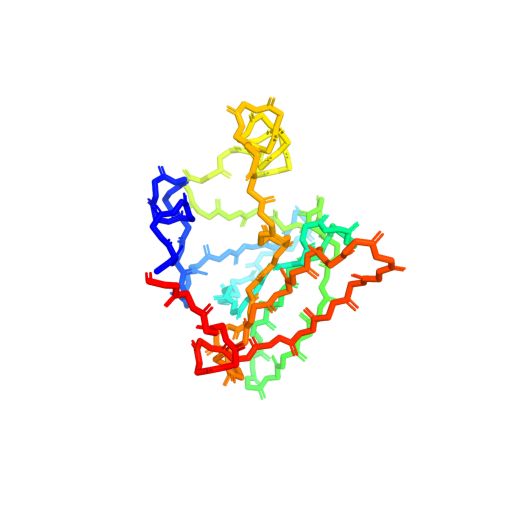00 78.25 90 LYS A O 1
ATOM 744 N N . ASP A 1 91 ? -11.225 -4.983 16.779 1.00 74.75 91 ASP A N 1
ATOM 745 C CA . ASP A 1 91 ? -10.716 -5.477 18.079 1.00 74.75 91 ASP A CA 1
ATOM 746 C C . ASP A 1 91 ? -10.189 -6.928 18.081 1.00 74.75 91 ASP A C 1
ATOM 748 O O . ASP A 1 91 ? -9.415 -7.312 18.955 1.00 74.75 91 ASP A O 1
ATOM 752 N N . THR A 1 92 ? -10.609 -7.755 17.120 1.00 75.81 92 THR A N 1
ATOM 753 C CA . THR A 1 92 ? -10.242 -9.178 17.037 1.00 75.81 92 THR A CA 1
ATOM 754 C C . THR A 1 92 ? -9.701 -9.630 15.680 1.00 75.81 92 THR A C 1
ATOM 756 O O . THR A 1 92 ? -9.240 -10.766 15.577 1.00 75.81 92 THR A O 1
ATOM 759 N N . HIS A 1 93 ? -9.761 -8.803 14.631 1.00 83.19 93 HIS A N 1
ATOM 760 C CA . HIS A 1 93 ? -9.354 -9.196 13.277 1.00 83.19 93 HIS A CA 1
ATOM 761 C C . HIS A 1 93 ? -9.141 -7.988 12.357 1.00 83.19 93 HIS A C 1
ATOM 763 O O . HIS A 1 93 ? -9.543 -6.868 12.666 1.00 83.19 93 HIS A O 1
ATOM 769 N N . LEU A 1 94 ? -8.521 -8.240 11.204 1.00 88.62 94 LEU A N 1
ATOM 770 C CA . LEU A 1 94 ? -8.357 -7.262 10.132 1.00 88.62 94 LEU A CA 1
ATOM 771 C C . LEU A 1 94 ? -9.420 -7.476 9.061 1.00 88.62 94 LEU A C 1
ATOM 773 O O . LEU A 1 94 ? -9.731 -8.623 8.740 1.00 88.62 94 LEU A O 1
ATOM 777 N N . ASP A 1 95 ? -9.937 -6.389 8.500 1.00 90.25 95 ASP A N 1
ATOM 778 C CA . ASP A 1 95 ? -10.999 -6.462 7.500 1.00 90.25 95 ASP A CA 1
ATOM 779 C C . ASP A 1 95 ? -10.863 -5.374 6.434 1.00 90.25 95 ASP A C 1
ATOM 781 O O . ASP A 1 95 ? -10.476 -4.249 6.752 1.00 90.25 95 ASP A O 1
ATOM 785 N N . TRP A 1 96 ? -11.180 -5.712 5.183 1.00 91.25 96 TRP A N 1
ATOM 786 C CA . TRP A 1 96 ? -11.266 -4.743 4.090 1.00 91.25 96 TRP A CA 1
ATOM 787 C C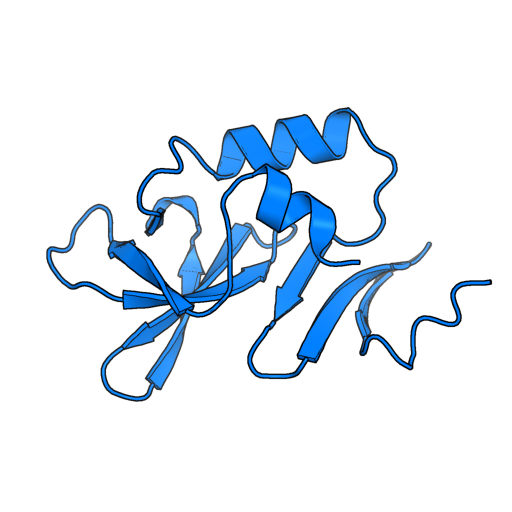 . TRP A 1 96 ? -12.702 -4.248 3.994 1.00 91.25 96 TRP A C 1
ATOM 789 O O . TRP A 1 96 ? -13.604 -5.012 3.665 1.00 91.25 96 TRP A O 1
ATOM 799 N N . VAL A 1 97 ? -12.904 -2.968 4.269 1.00 90.50 97 VAL A N 1
ATOM 800 C CA . VAL A 1 97 ? -14.228 -2.345 4.330 1.00 90.50 97 VAL A CA 1
ATOM 801 C C . VAL A 1 97 ? -14.312 -1.181 3.355 1.00 90.50 97 VAL A C 1
ATOM 803 O O . VAL A 1 97 ? -13.297 -0.555 3.050 1.00 90.50 97 VAL A O 1
ATOM 806 N N . THR A 1 98 ? -15.500 -0.877 2.849 1.00 88.06 98 THR A N 1
ATOM 807 C CA . THR A 1 98 ? -15.720 0.352 2.075 1.00 88.06 98 THR A CA 1
ATOM 808 C C . THR A 1 98 ? -15.853 1.562 3.006 1.00 88.06 98 THR A C 1
ATOM 810 O O . THR A 1 98 ? -16.026 1.415 4.217 1.00 88.06 98 THR A O 1
ATOM 813 N N . GLU A 1 99 ? -15.783 2.780 2.459 1.00 73.69 99 GLU A N 1
ATOM 814 C CA . GLU A 1 99 ? -16.104 3.987 3.242 1.00 73.69 99 GLU A CA 1
ATOM 815 C C . GLU A 1 99 ? -17.563 3.998 3.737 1.00 73.69 99 GLU A C 1
ATOM 817 O O . GLU A 1 99 ? -17.838 4.628 4.750 1.00 73.69 99 GLU A O 1
ATOM 822 N N . GLU A 1 100 ? -18.478 3.280 3.077 1.00 74.12 100 GLU A N 1
ATOM 823 C CA . GLU A 1 100 ? -19.885 3.163 3.490 1.00 74.12 100 GLU A CA 1
ATOM 824 C C . GLU A 1 100 ? -20.064 2.226 4.694 1.00 74.12 100 GLU A C 1
ATOM 826 O O . GLU A 1 100 ? -20.894 2.484 5.561 1.00 74.12 100 GLU A O 1
ATOM 831 N N . ASP A 1 101 ? -19.255 1.164 4.776 1.00 75.88 101 ASP A N 1
ATOM 832 C CA . ASP A 1 101 ? -19.247 0.215 5.903 1.00 75.88 101 ASP A CA 1
ATOM 833 C C . ASP A 1 101 ? -18.641 0.819 7.177 1.00 75.88 101 ASP A C 1
ATOM 835 O O . ASP A 1 101 ? -18.817 0.312 8.291 1.00 75.88 101 ASP A O 1
ATOM 839 N N . LEU A 1 102 ? -17.882 1.899 7.012 1.00 69.50 102 LEU A N 1
ATOM 840 C CA . LEU A 1 102 ? -17.419 2.727 8.102 1.00 69.50 102 LEU A CA 1
ATOM 841 C C . LEU A 1 102 ? -18.570 3.650 8.496 1.00 69.50 102 LEU A C 1
ATOM 843 O O . LEU A 1 102 ? -18.611 4.810 8.095 1.00 69.50 102 LEU A O 1
ATOM 847 N N . GLU A 1 103 ? -19.489 3.139 9.320 1.00 56.25 103 GLU A N 1
ATOM 848 C CA . GLU A 1 103 ? -20.374 3.976 10.136 1.00 56.25 103 GLU A CA 1
ATOM 849 C C . GLU A 1 103 ? -19.500 4.793 11.103 1.00 56.25 103 GLU A C 1
ATOM 851 O O . GLU A 1 103 ? -19.321 4.471 12.279 1.00 56.25 103 GLU A O 1
ATOM 856 N N . LEU A 1 104 ? -18.857 5.828 10.571 1.00 49.78 104 LEU A N 1
ATOM 857 C CA . LEU A 1 104 ? -18.227 6.863 11.359 1.00 49.78 104 LEU A CA 1
ATOM 858 C C . LEU A 1 104 ? -19.365 7.730 11.909 1.00 49.78 104 LEU A C 1
ATOM 860 O O . LEU A 1 104 ? -20.210 8.164 11.122 1.00 49.78 104 LEU A O 1
ATOM 864 N N . PRO A 1 105 ? -19.426 7.951 13.231 1.00 43.53 105 PRO A N 1
ATOM 865 C CA . PRO A 1 105 ? -20.356 8.917 13.802 1.00 43.53 105 PRO A CA 1
ATOM 866 C C . PRO A 1 105 ? -20.143 10.332 13.243 1.00 43.53 105 PRO A C 1
ATOM 868 O O . PRO A 1 105 ? -18.997 10.664 12.853 1.00 43.53 105 PRO A O 1
#

Secondary structure (DSSP, 8-state):
-THHHHHTT--TTEEEEETT---EEEEEEEETTTTEEEEEETTEEEEEEGGGEEETTBTTHHHHHHHHHHHS---EEEEETTTTEEEEEETTEEEEEETTT----

Sequence (105 aa):
MLFFLEKLGIKAAMHCRLVNGNQEHLLWGLDWNSKRALLESKNRWFWLPLQNVEISNVTNIVDKLSEFYASHDEKILGVNWLEGTLLISKDTHLDWVTEEDLELP